Protein AF-A0A2T2R208-F1 (afdb_monomer_lite)

Structure (mmCIF, N/CA/C/O backbone):
data_AF-A0A2T2R208-F1
#
_entry.id   AF-A0A2T2R208-F1
#
loop_
_atom_site.group_PDB
_atom_site.id
_atom_site.type_symbol
_atom_site.label_atom_id
_atom_site.label_alt_id
_atom_site.label_comp_id
_atom_site.label_asym_id
_atom_site.label_entity_id
_atom_site.label_seq_id
_atom_site.pdbx_PDB_ins_code
_atom_site.Cartn_x
_atom_site.Cartn_y
_atom_site.Cartn_z
_atom_site.occupancy
_atom_site.B_iso_or_equiv
_atom_site.auth_seq_id
_atom_site.auth_comp_id
_atom_site.auth_asym_id
_atom_site.auth_atom_id
_atom_site.pdbx_PDB_model_num
ATOM 1 N N . ALA A 1 1 ? 38.873 51.990 -29.715 1.00 42.28 1 ALA A N 1
ATOM 2 C CA . ALA A 1 1 ? 37.707 51.168 -29.347 1.00 42.28 1 ALA A CA 1
ATOM 3 C C . ALA A 1 1 ? 37.360 50.145 -30.434 1.00 42.28 1 ALA A C 1
ATOM 5 O O . ALA A 1 1 ? 36.467 50.400 -31.229 1.00 42.28 1 ALA A O 1
ATOM 6 N N . ASP A 1 2 ? 37.991 48.974 -30.531 1.00 41.38 2 ASP A N 1
ATOM 7 C CA . ASP A 1 2 ? 39.415 48.624 -30.354 1.00 41.38 2 ASP A CA 1
ATOM 8 C C . ASP A 1 2 ? 39.701 47.331 -31.133 1.00 41.38 2 ASP A C 1
ATOM 10 O O . ASP A 1 2 ? 38.799 46.523 -31.352 1.00 41.38 2 ASP A O 1
ATOM 14 N N . ALA A 1 3 ? 40.941 47.155 -31.590 1.00 47.81 3 ALA A N 1
ATOM 15 C CA . ALA A 1 3 ? 41.345 45.967 -32.334 1.00 47.81 3 ALA A CA 1
ATOM 16 C C . ALA A 1 3 ? 41.836 44.875 -31.374 1.00 47.81 3 ALA A C 1
ATOM 18 O O . ALA A 1 3 ? 42.813 45.079 -30.658 1.00 47.81 3 ALA A O 1
ATOM 19 N N . PHE A 1 4 ? 41.197 43.705 -31.411 1.00 50.59 4 PHE A N 1
ATOM 20 C CA . PHE A 1 4 ? 41.617 42.521 -30.662 1.00 50.59 4 PHE A CA 1
ATOM 21 C C . PHE A 1 4 ? 41.959 41.381 -31.624 1.00 50.59 4 PHE A C 1
ATOM 23 O O . PHE A 1 4 ? 41.122 40.543 -31.949 1.00 50.59 4 PHE A O 1
ATOM 30 N N . GLY A 1 5 ? 43.210 41.363 -32.084 1.00 42.34 5 GLY A N 1
ATOM 31 C CA . GLY A 1 5 ? 43.841 40.117 -32.517 1.00 42.34 5 GLY A CA 1
ATOM 32 C C . GLY A 1 5 ? 44.284 39.320 -31.289 1.00 42.34 5 GLY A C 1
ATOM 33 O O . GLY A 1 5 ? 44.615 39.914 -30.262 1.00 42.34 5 GLY A O 1
ATOM 34 N N . PHE A 1 6 ? 44.313 37.991 -31.391 1.00 47.41 6 PHE A N 1
ATOM 35 C CA . PHE A 1 6 ? 44.915 37.131 -30.370 1.00 47.41 6 PHE A CA 1
ATOM 36 C C . PHE A 1 6 ? 46.033 36.283 -30.982 1.00 47.41 6 PHE A C 1
ATOM 38 O O . PHE A 1 6 ? 45.991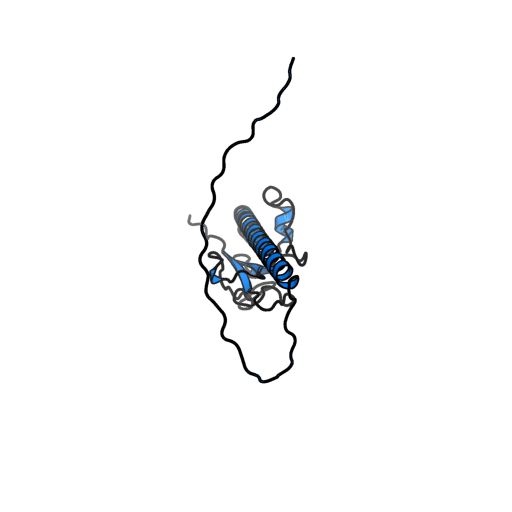 35.956 -32.167 1.00 47.41 6 PHE A O 1
ATOM 45 N N . ASN A 1 7 ? 47.070 36.018 -30.189 1.00 39.16 7 ASN A N 1
ATOM 46 C CA . ASN A 1 7 ? 48.385 35.596 -30.674 1.00 39.16 7 ASN A CA 1
ATOM 47 C C . ASN A 1 7 ? 48.559 34.066 -30.701 1.00 39.16 7 ASN A C 1
ATOM 49 O O . ASN A 1 7 ? 47.944 33.364 -29.901 1.00 39.16 7 ASN A O 1
ATOM 53 N N . THR A 1 8 ? 49.430 33.562 -31.582 1.00 45.38 8 THR A N 1
ATOM 54 C CA . THR A 1 8 ? 49.666 32.121 -31.800 1.00 45.38 8 THR A CA 1
ATOM 55 C C . THR A 1 8 ? 51.117 31.702 -31.534 1.00 45.38 8 THR A C 1
ATOM 57 O O . THR A 1 8 ? 51.976 31.873 -32.398 1.00 45.38 8 THR A O 1
ATOM 60 N N . THR A 1 9 ? 51.342 31.101 -30.367 1.00 44.66 9 THR A N 1
ATOM 61 C CA . THR A 1 9 ? 52.478 30.240 -29.968 1.00 44.66 9 THR A CA 1
ATOM 62 C C . THR A 1 9 ? 52.035 29.468 -28.707 1.00 44.66 9 THR A C 1
ATOM 64 O O . THR A 1 9 ? 51.133 29.936 -28.012 1.00 44.66 9 THR A O 1
ATOM 67 N N . ASP A 1 10 ? 52.538 28.281 -28.356 1.00 36.94 10 ASP A N 1
ATOM 68 C CA . ASP A 1 10 ? 53.719 27.527 -28.818 1.00 36.94 10 ASP A CA 1
ATOM 69 C C . ASP A 1 10 ? 53.414 26.011 -28.943 1.00 36.94 10 ASP A C 1
ATOM 71 O O . ASP A 1 10 ? 52.416 25.530 -28.401 1.00 36.94 10 ASP A O 1
ATOM 75 N N . ASP A 1 11 ? 54.292 25.271 -29.626 1.00 41.72 11 ASP A N 1
ATOM 76 C CA . ASP A 1 11 ? 54.335 23.790 -29.715 1.00 41.72 11 ASP A CA 1
ATOM 77 C C . ASP A 1 11 ? 55.428 23.256 -28.743 1.00 41.72 11 ASP A C 1
ATOM 79 O O . ASP A 1 11 ? 56.278 24.055 -28.326 1.00 41.72 11 ASP A O 1
ATOM 83 N N . PRO A 1 12 ? 55.464 21.965 -28.330 1.00 47.72 12 PRO A N 1
ATOM 84 C CA . PRO A 1 12 ? 56.280 21.030 -29.125 1.00 47.72 12 PRO A CA 1
ATOM 85 C C . PRO A 1 12 ? 55.888 19.524 -29.115 1.00 47.72 12 PRO A C 1
ATOM 87 O O . PRO A 1 12 ? 55.750 18.879 -28.072 1.00 47.72 12 PRO A O 1
ATOM 90 N N . GLU A 1 13 ? 55.905 18.943 -30.319 1.00 39.38 13 GLU A N 1
ATOM 91 C CA . GLU A 1 13 ? 56.452 17.623 -30.726 1.00 39.38 13 GLU A CA 1
ATOM 92 C C . GLU A 1 13 ? 57.562 17.038 -29.791 1.00 39.38 13 GLU A C 1
ATOM 94 O O . GLU A 1 13 ? 58.328 17.782 -29.182 1.00 39.38 13 GLU A O 1
ATOM 99 N N . ILE A 1 14 ? 57.828 1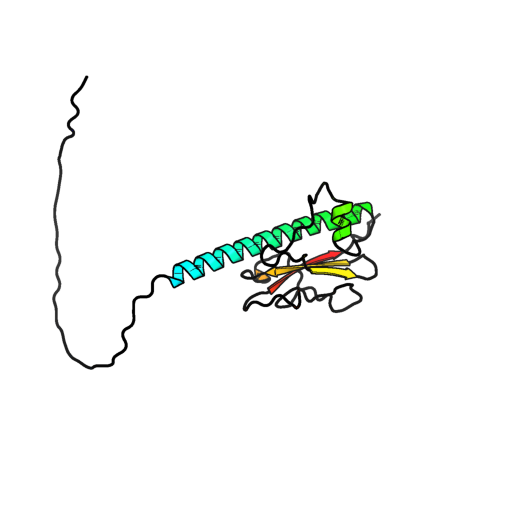5.724 -29.654 1.00 38.03 14 ILE A N 1
ATOM 100 C CA . ILE A 1 14 ? 57.439 14.521 -30.433 1.00 38.03 14 ILE A CA 1
ATOM 101 C C . ILE A 1 14 ? 56.800 13.448 -29.482 1.00 38.03 14 ILE A C 1
ATOM 103 O O . ILE A 1 14 ? 56.022 13.841 -28.625 1.00 38.03 14 ILE A O 1
ATOM 107 N N . THR A 1 15 ? 56.968 12.106 -29.471 1.00 36.75 15 THR A N 1
ATOM 108 C CA . THR A 1 15 ? 57.920 11.120 -30.052 1.00 36.75 15 THR A CA 1
ATOM 109 C C . THR A 1 15 ? 57.227 9.767 -30.320 1.00 36.75 15 THR A C 1
ATOM 111 O O . THR A 1 15 ? 56.250 9.420 -29.662 1.00 36.75 15 THR A O 1
ATOM 114 N N . GLN A 1 16 ? 57.729 8.992 -31.288 1.00 38.94 16 GLN A N 1
ATOM 115 C CA . GLN A 1 16 ? 57.172 7.706 -31.746 1.00 38.94 16 GLN A CA 1
ATOM 116 C C . GLN A 1 16 ? 57.640 6.494 -30.914 1.00 38.94 16 GLN A C 1
ATOM 118 O O . GLN A 1 16 ? 58.699 6.527 -30.289 1.00 38.94 16 GLN A O 1
ATOM 123 N N . SER A 1 17 ? 56.942 5.359 -31.044 1.00 38.53 17 SER A N 1
ATOM 124 C CA . SER A 1 17 ? 57.568 4.023 -31.034 1.00 38.53 17 SER A CA 1
ATOM 125 C C . SER A 1 17 ? 56.732 3.019 -31.833 1.00 38.53 17 SER A C 1
ATOM 127 O O . SER A 1 17 ? 55.517 2.946 -31.679 1.00 38.53 17 SER A O 1
ATOM 129 N N . THR A 1 18 ? 57.393 2.257 -32.703 1.00 40.66 18 THR A N 1
ATOM 130 C CA . THR A 1 18 ? 56.791 1.282 -33.627 1.00 40.66 18 THR A CA 1
ATOM 131 C C . THR A 1 18 ? 57.055 -0.156 -33.187 1.00 40.66 18 THR A C 1
ATOM 133 O O . THR A 1 18 ? 58.103 -0.440 -32.612 1.00 40.66 18 THR A O 1
ATOM 136 N N . SER A 1 19 ? 56.180 -1.088 -33.567 1.00 38.56 19 SER A N 1
ATOM 137 C CA . SER A 1 19 ? 56.529 -2.508 -33.702 1.00 38.56 19 SER A CA 1
ATOM 138 C C . SER A 1 19 ? 55.726 -3.139 -34.845 1.00 38.56 19 SER A C 1
ATOM 140 O O . SER A 1 19 ? 54.704 -2.584 -35.255 1.00 38.56 19 SER A O 1
ATOM 142 N N . THR A 1 20 ? 56.219 -4.246 -35.397 1.00 35.50 20 THR A N 1
ATOM 143 C CA . THR A 1 20 ? 55.943 -4.649 -36.788 1.00 35.50 20 THR A CA 1
ATOM 144 C C . THR A 1 20 ? 55.310 -6.040 -36.903 1.00 35.50 20 THR A C 1
ATOM 146 O O . THR A 1 20 ? 55.549 -6.915 -36.076 1.00 35.50 20 THR A O 1
ATOM 149 N N . ASP A 1 21 ? 54.519 -6.197 -37.968 1.00 36.84 21 ASP A N 1
ATOM 150 C CA . ASP A 1 21 ? 53.931 -7.413 -38.557 1.00 36.84 21 ASP A CA 1
ATOM 151 C C . ASP A 1 21 ? 54.682 -8.748 -38.343 1.00 36.84 21 ASP A C 1
ATOM 153 O O . ASP A 1 21 ? 55.912 -8.793 -38.364 1.00 36.84 21 ASP A O 1
ATOM 157 N N . ASN A 1 22 ? 53.916 -9.844 -38.250 1.00 39.12 22 ASN A N 1
ATOM 158 C CA . ASN A 1 22 ? 54.215 -11.122 -38.917 1.00 39.12 22 ASN A CA 1
ATOM 159 C C . ASN A 1 22 ? 52.932 -11.973 -39.049 1.00 39.12 22 ASN A C 1
ATOM 161 O O . ASN A 1 22 ? 52.432 -12.522 -38.066 1.00 39.12 22 ASN A O 1
ATOM 165 N N . GLY A 1 23 ? 52.392 -12.062 -40.267 1.00 28.23 23 GLY A N 1
ATOM 166 C CA . GLY A 1 23 ? 51.072 -12.635 -40.542 1.00 28.23 23 GLY A CA 1
ATOM 167 C C . GLY A 1 23 ? 50.926 -14.154 -40.751 1.00 28.23 23 GLY A C 1
ATOM 168 O O . GLY A 1 23 ? 51.857 -14.940 -40.612 1.00 28.23 23 GLY A O 1
ATOM 169 N N . ALA A 1 24 ? 49.705 -14.496 -41.196 1.00 33.72 24 ALA A N 1
ATOM 170 C CA . ALA A 1 24 ? 49.233 -15.756 -41.804 1.00 33.72 24 ALA A CA 1
ATOM 171 C C . ALA A 1 24 ? 49.224 -17.039 -40.914 1.00 33.72 24 ALA A C 1
ATOM 173 O O . ALA A 1 24 ? 50.005 -17.191 -39.989 1.00 33.72 24 ALA A O 1
ATOM 174 N N . THR A 1 25 ? 48.342 -18.034 -41.120 1.00 32.25 25 THR A N 1
ATOM 175 C CA . THR A 1 25 ? 47.516 -18.361 -42.307 1.00 32.25 25 THR A CA 1
ATOM 176 C C . THR A 1 25 ? 46.209 -19.096 -41.925 1.00 32.25 25 THR A C 1
ATOM 178 O O . THR A 1 25 ? 46.238 -19.886 -40.993 1.00 32.25 25 THR A O 1
ATOM 181 N N . ALA A 1 26 ? 45.116 -18.865 -42.679 1.00 36.28 26 ALA A N 1
ATOM 182 C CA . ALA A 1 26 ? 43.890 -19.682 -42.896 1.00 36.28 26 ALA A CA 1
ATOM 183 C C . ALA A 1 26 ? 43.395 -20.678 -41.803 1.00 36.28 26 ALA A C 1
ATOM 185 O O . ALA A 1 26 ? 44.090 -21.604 -41.402 1.00 36.28 26 ALA A O 1
ATOM 186 N N . THR A 1 27 ? 42.097 -20.700 -41.465 1.00 31.31 27 THR A N 1
ATOM 187 C CA . THR A 1 27 ? 41.057 -21.317 -42.331 1.00 31.31 27 THR A CA 1
ATOM 188 C C . THR A 1 27 ? 39.632 -20.832 -41.998 1.00 31.31 27 THR A C 1
ATOM 190 O O . THR A 1 27 ? 39.330 -20.489 -40.860 1.00 31.31 27 THR A O 1
ATOM 193 N N . THR A 1 28 ? 38.763 -20.817 -43.014 1.00 40.50 28 THR A N 1
ATOM 194 C CA . THR A 1 28 ? 37.379 -20.308 -43.042 1.00 40.50 28 THR A CA 1
ATOM 195 C C . THR A 1 28 ? 36.399 -20.934 -42.040 1.00 40.50 28 THR A C 1
ATOM 197 O O . THR A 1 28 ? 36.319 -22.154 -41.914 1.00 40.50 28 THR A O 1
ATOM 200 N N . THR A 1 29 ? 35.520 -20.104 -41.469 1.00 34.47 29 THR A N 1
ATOM 201 C CA . THR A 1 29 ? 34.098 -20.421 -41.220 1.00 34.47 29 THR A CA 1
ATOM 202 C C . THR A 1 29 ? 33.305 -19.112 -41.247 1.00 34.47 29 THR A C 1
ATOM 204 O O . THR A 1 29 ? 33.660 -18.173 -40.538 1.00 34.47 29 THR A O 1
ATOM 207 N N . ASP A 1 30 ? 32.252 -19.033 -42.062 1.00 40.44 30 ASP A N 1
ATOM 208 C CA . ASP A 1 30 ? 31.386 -17.852 -42.138 1.00 40.44 30 ASP A CA 1
ATOM 209 C C . ASP A 1 30 ? 30.442 -17.754 -40.934 1.00 40.44 30 ASP A C 1
ATOM 211 O O . ASP A 1 30 ? 29.616 -18.642 -40.719 1.00 40.44 30 ASP A O 1
ATOM 215 N N . ASN A 1 31 ? 30.490 -16.627 -40.216 1.00 39.44 31 ASN A N 1
ATOM 216 C CA . ASN A 1 31 ? 29.281 -15.966 -39.715 1.00 39.44 31 ASN A CA 1
ATOM 217 C C . ASN A 1 31 ? 29.577 -14.487 -39.398 1.00 39.44 31 ASN A C 1
ATOM 219 O O . ASN A 1 31 ? 30.396 -14.188 -38.528 1.00 39.44 31 ASN A O 1
ATOM 223 N N . THR A 1 32 ? 28.948 -13.544 -40.103 1.00 37.38 32 THR A N 1
ATOM 224 C CA . THR A 1 32 ? 29.251 -12.109 -39.954 1.00 37.38 32 THR A CA 1
ATOM 225 C C . THR A 1 32 ? 28.562 -11.521 -38.720 1.00 37.38 32 THR A C 1
ATOM 227 O O . THR A 1 32 ? 27.388 -11.161 -38.757 1.00 37.38 32 THR A O 1
ATOM 230 N N . GLN A 1 33 ? 29.305 -11.413 -37.619 1.00 49.22 33 GLN A N 1
ATOM 231 C CA . GLN A 1 33 ? 28.873 -10.730 -36.397 1.00 49.22 33 GLN A CA 1
ATOM 232 C C . GLN A 1 33 ? 29.154 -9.216 -36.466 1.00 49.22 33 GLN A C 1
ATOM 234 O O . GLN A 1 33 ? 30.185 -8.802 -36.994 1.00 49.22 33 GLN A O 1
ATOM 239 N N . SER A 1 34 ? 28.300 -8.415 -35.811 1.00 45.41 34 SER A N 1
ATOM 240 C CA . SER A 1 34 ? 28.253 -6.932 -35.829 1.00 45.41 34 SER A CA 1
ATOM 241 C C . SER A 1 34 ? 27.537 -6.366 -37.068 1.00 45.41 34 SER A C 1
ATOM 243 O O . SER A 1 34 ? 27.653 -6.910 -38.157 1.00 45.41 34 SER A O 1
ATOM 245 N N . THR A 1 35 ? 26.773 -5.273 -36.973 1.00 39.28 35 THR A N 1
ATOM 246 C CA . THR A 1 35 ? 26.751 -4.227 -35.929 1.00 39.28 35 THR A CA 1
ATOM 247 C C . THR A 1 35 ? 25.529 -4.262 -35.006 1.00 39.28 35 THR A C 1
ATOM 249 O O . THR A 1 35 ? 24.394 -4.265 -35.473 1.00 39.28 35 THR A O 1
ATOM 252 N N . SER A 1 36 ? 25.766 -4.189 -33.694 1.00 50.97 36 SER A N 1
ATOM 253 C CA . SER A 1 36 ? 24.736 -4.113 -32.649 1.00 50.97 36 SER A CA 1
ATOM 254 C C . SER A 1 36 ? 24.961 -2.887 -31.754 1.00 50.97 36 SER A C 1
ATOM 256 O O . SER A 1 36 ? 25.894 -2.889 -30.950 1.00 50.97 36 SER A O 1
ATOM 258 N N . THR A 1 37 ? 24.119 -1.856 -31.876 1.00 42.53 37 THR A N 1
ATOM 259 C CA . THR A 1 37 ? 24.245 -0.599 -31.102 1.00 42.53 37 THR A CA 1
ATOM 260 C C . THR A 1 37 ? 22.969 -0.142 -30.389 1.00 42.53 37 THR A C 1
ATOM 262 O O . THR A 1 37 ? 23.076 0.491 -29.344 1.00 42.53 37 THR A O 1
ATOM 265 N N . ASP A 1 38 ? 21.774 -0.493 -30.875 1.00 48.75 38 ASP A N 1
ATOM 266 C CA . ASP A 1 38 ? 20.536 0.184 -30.438 1.00 48.75 38 ASP A CA 1
ATOM 267 C C . ASP A 1 38 ? 19.775 -0.505 -29.284 1.00 48.75 38 ASP A C 1
ATOM 269 O O . ASP A 1 38 ? 18.909 0.103 -28.652 1.00 48.75 38 ASP A O 1
ATOM 273 N N . GLN A 1 39 ? 20.105 -1.761 -28.955 1.00 45.66 39 GLN A N 1
ATOM 274 C CA . GLN A 1 39 ? 19.416 -2.491 -27.876 1.00 45.66 39 GLN A CA 1
ATOM 275 C C . GLN A 1 39 ? 19.899 -2.076 -26.477 1.00 45.66 39 GLN A C 1
ATOM 277 O O . GLN A 1 39 ? 19.082 -1.784 -25.611 1.00 45.66 39 GLN A O 1
ATOM 282 N N . ASN A 1 40 ? 21.213 -1.923 -26.275 1.00 51.25 40 ASN A N 1
ATOM 283 C CA . ASN A 1 40 ? 21.802 -1.642 -24.956 1.00 51.25 40 ASN A CA 1
ATOM 284 C C . ASN A 1 40 ? 21.273 -0.332 -24.320 1.00 51.25 40 ASN A C 1
ATOM 286 O O . ASN A 1 40 ? 21.018 -0.266 -23.117 1.00 51.25 40 ASN A O 1
ATOM 290 N N . THR A 1 41 ? 21.040 0.704 -25.132 1.00 58.75 41 THR A N 1
ATOM 291 C CA . THR A 1 41 ? 20.438 1.980 -24.692 1.00 58.75 41 THR A CA 1
ATOM 292 C C . THR A 1 41 ? 18.938 1.851 -24.404 1.00 58.75 41 THR A C 1
ATOM 294 O O . THR A 1 41 ? 18.398 2.562 -23.561 1.00 58.75 41 THR A O 1
ATOM 297 N N . THR A 1 42 ? 18.248 0.939 -25.088 1.00 61.69 42 THR A N 1
ATOM 298 C CA . THR A 1 42 ? 16.813 0.694 -24.894 1.00 61.69 42 THR A CA 1
ATOM 299 C C . THR A 1 42 ? 16.570 -0.057 -23.584 1.00 61.69 42 THR A C 1
ATOM 301 O O . THR A 1 42 ? 15.780 0.393 -22.754 1.00 61.69 42 THR A O 1
ATOM 304 N N . ASP A 1 43 ? 17.308 -1.143 -23.352 1.00 66.75 43 ASP A N 1
ATOM 305 C CA . ASP A 1 43 ? 17.137 -2.015 -22.185 1.00 66.75 43 ASP A CA 1
ATOM 306 C C . ASP A 1 43 ? 17.541 -1.313 -20.874 1.00 66.75 43 ASP A C 1
ATOM 308 O O . ASP A 1 43 ? 16.896 -1.485 -19.838 1.00 66.75 43 ASP A O 1
ATOM 312 N N . SER A 1 44 ? 18.581 -0.473 -20.914 1.00 75.62 44 SER A N 1
ATOM 313 C CA . SER A 1 44 ? 19.023 0.316 -19.755 1.00 75.62 44 SER A CA 1
ATOM 314 C C . SER A 1 44 ? 18.037 1.429 -19.376 1.00 75.62 44 SER A C 1
ATOM 316 O O . SER A 1 44 ? 17.784 1.629 -18.186 1.00 75.62 44 SER A O 1
ATOM 318 N N . ASN A 1 45 ? 17.409 2.091 -20.355 1.00 83.38 45 ASN A N 1
ATOM 319 C CA . ASN A 1 45 ? 16.329 3.049 -20.099 1.00 83.38 45 ASN A CA 1
ATOM 320 C C . ASN A 1 45 ? 15.087 2.360 -19.507 1.00 83.38 45 ASN A C 1
ATOM 322 O O . ASN A 1 45 ? 14.553 2.833 -18.506 1.00 83.38 45 ASN A O 1
ATOM 326 N N . GLN A 1 46 ? 14.675 1.204 -20.045 1.00 85.75 46 GLN A N 1
ATOM 327 C CA . GLN A 1 46 ? 13.547 0.433 -19.497 1.00 85.75 46 GLN A CA 1
ATOM 328 C C . GLN A 1 46 ? 13.777 0.022 -18.034 1.00 85.75 46 GLN A C 1
ATOM 330 O O . GLN A 1 46 ? 12.872 0.143 -17.209 1.00 85.75 46 GLN A O 1
ATOM 335 N N . GLN A 1 47 ? 14.995 -0.403 -17.679 1.00 86.12 47 GLN A N 1
ATOM 336 C CA . GLN A 1 47 ? 15.353 -0.708 -16.288 1.00 86.12 47 GLN A CA 1
ATOM 337 C C . GLN A 1 47 ? 15.331 0.533 -15.381 1.00 86.12 47 GLN A C 1
ATOM 339 O O . GLN A 1 47 ? 14.956 0.424 -14.213 1.00 86.12 47 GLN A O 1
ATOM 344 N N . ALA A 1 48 ? 15.712 1.709 -15.888 1.00 88.38 48 ALA A N 1
ATOM 345 C CA . ALA A 1 48 ? 15.654 2.958 -15.130 1.00 88.38 48 ALA A CA 1
ATOM 346 C C . ALA A 1 48 ? 14.204 3.405 -14.862 1.00 88.38 48 ALA A C 1
ATOM 348 O O . ALA A 1 48 ? 13.871 3.744 -13.724 1.00 88.38 48 ALA A O 1
ATOM 349 N N . ASP A 1 49 ? 13.329 3.343 -15.870 1.00 89.69 49 ASP A N 1
ATOM 350 C CA . ASP A 1 49 ? 11.904 3.661 -15.716 1.00 89.69 49 ASP A CA 1
ATOM 351 C C . ASP A 1 49 ? 11.184 2.666 -14.796 1.00 89.69 49 ASP A C 1
ATOM 353 O O . ASP A 1 49 ? 10.405 3.083 -13.939 1.00 89.69 49 ASP A O 1
ATOM 357 N N . ALA A 1 50 ? 11.484 1.368 -14.895 1.00 87.94 50 ALA A N 1
ATOM 358 C CA . ALA A 1 50 ? 10.901 0.357 -14.015 1.00 87.94 50 ALA A CA 1
ATOM 359 C C . ALA A 1 50 ? 11.312 0.558 -12.542 1.00 87.94 50 ALA A C 1
ATOM 361 O O . ALA A 1 50 ? 10.448 0.546 -11.667 1.00 87.94 50 ALA A O 1
ATOM 362 N N . ARG A 1 51 ? 12.587 0.872 -12.258 1.00 88.94 51 ARG A N 1
ATOM 363 C CA . ARG A 1 51 ? 13.041 1.244 -10.900 1.00 88.94 51 ARG A CA 1
ATOM 364 C C . ARG A 1 51 ? 12.363 2.511 -10.382 1.00 88.94 51 ARG A C 1
ATOM 366 O O . ARG A 1 51 ? 12.037 2.603 -9.200 1.00 88.94 51 ARG A O 1
ATOM 373 N N . ARG A 1 52 ? 12.131 3.495 -11.257 1.00 91.25 52 ARG A N 1
ATOM 374 C CA . ARG A 1 52 ? 11.398 4.721 -10.915 1.00 91.25 52 ARG A CA 1
ATOM 375 C C . ARG A 1 52 ? 9.930 4.429 -10.588 1.00 91.25 52 ARG A C 1
ATOM 377 O O . ARG A 1 52 ? 9.409 5.013 -9.643 1.00 91.25 52 ARG A O 1
ATOM 384 N N . GLN A 1 53 ? 9.276 3.531 -11.326 1.00 92.19 53 GLN A N 1
ATOM 385 C CA . GLN A 1 53 ? 7.919 3.062 -11.019 1.00 92.19 53 GLN A CA 1
ATOM 386 C C . GLN A 1 53 ? 7.876 2.302 -9.688 1.00 92.19 53 GLN A C 1
ATOM 388 O O . GLN A 1 53 ? 7.009 2.585 -8.868 1.00 92.19 53 GLN A O 1
ATOM 393 N N . ASP A 1 54 ? 8.840 1.417 -9.426 1.00 91.69 54 ASP A N 1
ATOM 394 C CA . ASP A 1 54 ? 8.939 0.679 -8.161 1.00 91.69 54 ASP A CA 1
ATOM 395 C C . ASP A 1 54 ? 9.120 1.621 -6.956 1.00 91.69 54 ASP A C 1
ATOM 397 O O . ASP A 1 54 ? 8.440 1.466 -5.943 1.00 91.69 54 ASP A O 1
ATOM 401 N N . GLN A 1 55 ? 9.935 2.674 -7.082 1.00 91.94 55 GLN A N 1
ATOM 402 C CA . GLN A 1 55 ? 10.061 3.696 -6.036 1.00 91.94 55 GLN A CA 1
ATOM 403 C C . GLN A 1 55 ? 8.763 4.494 -5.814 1.00 91.94 55 GLN A C 1
ATOM 405 O O . GLN A 1 55 ? 8.457 4.848 -4.676 1.00 91.94 55 GLN A O 1
ATOM 410 N N . LEU A 1 56 ? 7.990 4.777 -6.871 1.00 93.88 56 LEU A N 1
ATOM 411 C CA . LEU A 1 56 ? 6.678 5.426 -6.741 1.00 93.88 56 LEU A CA 1
ATOM 412 C C . LEU A 1 56 ? 5.685 4.517 -6.005 1.00 93.88 56 LEU A C 1
ATOM 414 O O . LEU A 1 56 ? 5.057 4.973 -5.056 1.00 93.88 56 LEU A O 1
ATOM 418 N N . ARG A 1 57 ? 5.630 3.223 -6.354 1.00 94.38 57 ARG A N 1
ATOM 419 C CA . ARG A 1 57 ? 4.815 2.217 -5.648 1.00 94.38 57 ARG A CA 1
ATOM 420 C C . ARG A 1 57 ? 5.124 2.192 -4.155 1.00 94.38 57 ARG A C 1
ATOM 422 O O . ARG A 1 57 ? 4.213 2.311 -3.343 1.00 94.38 57 ARG A O 1
ATOM 429 N N . ILE A 1 58 ? 6.404 2.097 -3.791 1.00 93.12 58 ILE A N 1
ATOM 430 C CA . ILE A 1 58 ? 6.844 2.104 -2.388 1.00 93.12 58 ILE A CA 1
ATOM 431 C C . ILE A 1 58 ? 6.383 3.394 -1.688 1.00 93.12 58 ILE A C 1
ATOM 433 O O . ILE A 1 58 ? 5.800 3.328 -0.606 1.00 93.12 58 ILE A O 1
ATOM 437 N N . ASN A 1 59 ? 6.570 4.562 -2.310 1.00 94.25 59 ASN A N 1
ATOM 438 C CA . ASN A 1 59 ? 6.146 5.844 -1.738 1.00 94.25 59 ASN A CA 1
ATOM 439 C C . ASN A 1 59 ? 4.618 5.934 -1.549 1.00 94.25 59 ASN A C 1
ATOM 441 O O . ASN A 1 59 ? 4.152 6.485 -0.550 1.00 94.25 59 ASN A O 1
ATOM 445 N N . ASP A 1 60 ? 3.828 5.398 -2.479 1.00 95.50 60 ASP A N 1
ATOM 446 C CA . ASP A 1 60 ? 2.364 5.355 -2.392 1.00 95.50 60 ASP A CA 1
ATOM 447 C C . ASP A 1 60 ? 1.886 4.423 -1.273 1.00 95.50 60 ASP A C 1
ATOM 449 O O . ASP A 1 60 ? 1.014 4.802 -0.487 1.00 95.50 60 ASP A O 1
ATOM 453 N N . LEU A 1 61 ? 2.489 3.236 -1.134 1.00 95.38 61 LEU A N 1
ATOM 454 C CA . LEU A 1 61 ? 2.162 2.317 -0.040 1.00 95.38 61 LEU A CA 1
ATOM 455 C C . LEU A 1 61 ? 2.489 2.923 1.333 1.00 95.38 61 LEU A C 1
ATOM 457 O O . LEU A 1 61 ? 1.726 2.736 2.279 1.00 95.38 61 LEU A O 1
ATOM 461 N N . GLN A 1 62 ? 3.577 3.689 1.453 1.00 95.25 62 GLN A N 1
ATOM 462 C CA . GLN A 1 62 ? 3.937 4.370 2.702 1.00 95.25 62 GLN A CA 1
ATOM 463 C C . GLN A 1 62 ? 2.960 5.515 3.039 1.00 95.25 62 GLN A C 1
ATOM 465 O O . GLN A 1 62 ? 2.567 5.659 4.197 1.00 95.25 62 GLN A O 1
ATOM 470 N N . GLN A 1 63 ? 2.486 6.278 2.045 1.00 95.12 63 GLN A N 1
ATOM 471 C CA . GLN A 1 63 ? 1.408 7.264 2.238 1.00 95.12 63 GLN A CA 1
ATOM 472 C C . GLN A 1 63 ? 0.098 6.586 2.679 1.00 95.12 63 GLN A C 1
ATOM 474 O O . GLN A 1 63 ? -0.535 7.022 3.643 1.00 95.12 63 GLN A O 1
ATOM 479 N N . LEU A 1 64 ? -0.275 5.474 2.036 1.00 96.19 64 LEU A N 1
ATOM 480 C CA . LEU A 1 64 ? -1.438 4.668 2.416 1.00 96.19 64 LEU A CA 1
ATOM 481 C C . LEU A 1 64 ? -1.306 4.084 3.831 1.00 96.19 64 LEU A C 1
ATOM 483 O O . LEU A 1 64 ? -2.274 4.129 4.584 1.00 96.19 64 LEU A O 1
ATOM 487 N N . ARG A 1 65 ? -0.122 3.607 4.241 1.00 95.56 65 ARG A N 1
ATOM 488 C CA . ARG A 1 65 ? 0.167 3.166 5.620 1.00 95.56 65 ARG A CA 1
ATOM 489 C C . ARG A 1 65 ? -0.082 4.285 6.638 1.00 95.56 65 ARG A C 1
ATOM 491 O O . ARG A 1 65 ? -0.700 4.027 7.671 1.00 95.56 65 ARG A O 1
ATOM 498 N N . VAL A 1 66 ? 0.366 5.512 6.362 1.00 95.12 66 VAL A N 1
ATOM 499 C CA . VAL A 1 66 ? 0.137 6.670 7.249 1.00 95.12 66 VAL A CA 1
ATOM 500 C C . VAL A 1 66 ? -1.355 7.012 7.330 1.00 95.12 66 VAL A C 1
ATOM 502 O O . VAL A 1 66 ? -1.882 7.177 8.430 1.00 95.12 66 VAL A O 1
ATOM 505 N N . ALA A 1 67 ? -2.064 7.030 6.200 1.00 95.56 67 ALA A N 1
ATOM 506 C CA . ALA A 1 67 ? -3.506 7.277 6.170 1.00 95.56 67 ALA A CA 1
ATOM 507 C C . ALA A 1 67 ? -4.319 6.165 6.874 1.00 95.56 67 ALA A C 1
ATOM 509 O O . ALA A 1 67 ? -5.263 6.464 7.603 1.00 95.56 67 ALA A O 1
ATOM 510 N N . LEU A 1 68 ? -3.925 4.891 6.733 1.00 95.69 68 LEU A N 1
ATOM 511 C CA . LEU A 1 68 ? -4.498 3.746 7.461 1.00 95.69 68 LEU A CA 1
ATOM 512 C C . LEU A 1 68 ? -4.289 3.873 8.978 1.00 95.69 68 LEU A C 1
ATOM 514 O O . LEU A 1 68 ? -5.186 3.544 9.761 1.00 95.69 68 LEU A O 1
ATOM 518 N N . GLN A 1 69 ? -3.123 4.363 9.409 1.00 94.19 69 GLN A N 1
ATOM 519 C CA . GLN A 1 69 ? -2.850 4.599 10.826 1.00 94.19 69 GLN A CA 1
ATOM 520 C C . GLN A 1 69 ? -3.673 5.773 11.376 1.00 94.19 69 GLN A C 1
ATOM 522 O O . GLN A 1 69 ? -4.220 5.681 12.470 1.00 94.19 69 GLN A O 1
ATOM 527 N N . SER A 1 70 ? -3.820 6.853 10.611 1.00 93.81 70 SER A N 1
ATOM 528 C CA . SER A 1 70 ? -4.669 7.986 10.993 1.00 93.81 70 SER A CA 1
ATOM 529 C C . SER A 1 70 ? -6.145 7.571 11.115 1.00 93.81 70 SER A C 1
ATOM 531 O O . SER A 1 70 ? -6.761 7.774 12.160 1.00 93.81 70 SER A O 1
ATOM 533 N N . TYR A 1 71 ? -6.667 6.831 10.127 1.00 94.31 71 TYR A N 1
ATOM 534 C CA . TYR A 1 71 ? -8.016 6.253 10.164 1.00 94.31 71 TYR A CA 1
ATOM 535 C C . TYR A 1 71 ? -8.241 5.382 11.417 1.00 94.31 71 TYR A C 1
ATOM 537 O O . TYR A 1 71 ? -9.290 5.473 12.058 1.00 94.31 71 TYR A O 1
ATOM 545 N N . THR A 1 72 ? -7.268 4.548 11.810 1.00 94.12 72 THR A N 1
ATOM 546 C CA . THR A 1 72 ? -7.383 3.729 13.037 1.00 94.12 72 THR A CA 1
ATOM 547 C C . THR A 1 72 ? -7.316 4.538 14.325 1.00 94.12 72 THR A C 1
ATOM 549 O O . THR A 1 72 ? -7.962 4.145 15.294 1.00 94.12 72 THR A O 1
ATOM 552 N N . ASN A 1 73 ? -6.601 5.664 14.350 1.00 91.94 73 ASN A N 1
ATOM 553 C CA . ASN A 1 73 ? -6.576 6.559 15.509 1.00 91.94 73 ASN A CA 1
ATOM 554 C C . ASN A 1 73 ? -7.946 7.228 15.749 1.00 91.94 73 ASN A C 1
ATOM 556 O O . ASN A 1 73 ? -8.304 7.486 16.895 1.00 91.94 73 ASN A O 1
ATOM 560 N N . GLU A 1 74 ? -8.716 7.487 14.687 1.00 91.69 74 GLU A N 1
ATOM 561 C CA . GLU A 1 74 ? -10.059 8.084 14.758 1.00 91.69 74 GLU A CA 1
ATOM 562 C C . GLU A 1 74 ? -11.171 7.061 15.038 1.00 91.69 74 GLU A C 1
ATOM 564 O O . GLU A 1 74 ? -12.106 7.342 15.787 1.00 91.69 74 GLU A O 1
ATOM 569 N N . THR A 1 75 ? -11.093 5.878 14.420 1.00 92.94 75 THR A N 1
ATOM 570 C CA . THR A 1 75 ? -12.197 4.896 14.391 1.00 92.94 75 THR A CA 1
ATOM 571 C C . THR A 1 75 ? -11.962 3.650 15.248 1.00 92.94 75 THR A C 1
ATOM 573 O O . THR A 1 75 ? -12.900 2.899 15.513 1.00 92.94 75 THR A O 1
ATOM 576 N N . GLY A 1 76 ? -10.719 3.392 15.665 1.00 92.81 76 GLY A N 1
ATOM 577 C CA . GLY A 1 76 ? -10.318 2.179 16.381 1.00 92.81 76 GLY A CA 1
ATOM 578 C C . GLY A 1 76 ? -10.210 0.910 15.521 1.00 92.81 76 GLY A C 1
ATOM 579 O O . GLY A 1 76 ? -10.042 -0.177 16.074 1.00 92.81 76 GLY A O 1
ATOM 580 N N . SER A 1 77 ? -10.334 0.986 14.191 1.00 95.00 77 SER A N 1
ATOM 581 C CA . SER A 1 77 ? -10.288 -0.180 13.284 1.00 95.00 77 SER A CA 1
ATOM 582 C C . SER A 1 77 ? -9.870 0.213 11.863 1.00 95.00 77 SER A C 1
ATOM 584 O O . SER A 1 77 ? -10.045 1.354 11.461 1.00 95.00 77 SER A O 1
ATOM 586 N N . TYR A 1 78 ? -9.277 -0.698 11.090 1.00 96.06 78 TYR A N 1
ATOM 587 C CA . TYR A 1 78 ? -8.920 -0.430 9.690 1.00 96.06 78 TYR A CA 1
ATOM 588 C C . TYR A 1 78 ? -10.169 -0.457 8.791 1.00 96.06 78 TYR A C 1
ATOM 590 O O . TYR A 1 78 ? -11.088 -1.234 9.055 1.00 96.06 78 TYR A O 1
ATOM 598 N N . PRO A 1 79 ? -10.229 0.334 7.707 1.00 95.81 79 PRO A N 1
ATOM 599 C CA . PRO A 1 79 ? -11.385 0.356 6.813 1.00 95.81 79 PRO A CA 1
ATOM 600 C C . PRO A 1 79 ? -11.607 -0.999 6.133 1.00 95.81 79 PRO A C 1
ATOM 602 O O . PRO A 1 79 ? -10.662 -1.769 5.916 1.00 95.81 79 PRO A O 1
ATOM 605 N N . ALA A 1 80 ? -12.852 -1.292 5.753 1.00 94.81 80 ALA A N 1
ATOM 606 C CA . ALA A 1 80 ? -13.184 -2.533 5.054 1.00 94.81 80 ALA A CA 1
ATOM 607 C C . ALA A 1 80 ? -12.647 -2.550 3.609 1.00 94.81 80 ALA A C 1
ATOM 609 O O . ALA A 1 80 ? -12.404 -3.625 3.057 1.00 94.81 80 ALA A O 1
ATOM 610 N N . ASN A 1 81 ? -12.447 -1.374 3.003 1.00 93.81 81 ASN A N 1
ATOM 611 C CA . ASN A 1 81 ? -11.842 -1.178 1.686 1.00 93.81 81 ASN A CA 1
ATOM 612 C C . ASN A 1 81 ? -11.206 0.223 1.538 1.00 93.81 81 ASN A C 1
ATOM 614 O O . ASN A 1 81 ? -11.625 1.169 2.201 1.00 93.81 81 ASN A O 1
ATOM 618 N N . LEU A 1 82 ? -10.234 0.384 0.628 1.00 93.06 82 LEU A N 1
ATOM 619 C CA . LEU A 1 82 ? -9.454 1.631 0.523 1.00 93.06 82 LEU A CA 1
ATOM 620 C C . LEU A 1 82 ? -10.284 2.896 0.219 1.00 93.06 82 LEU A C 1
ATOM 622 O O . LEU A 1 82 ? -9.886 3.983 0.629 1.00 93.06 82 LEU A O 1
ATOM 626 N N . ASN A 1 83 ? -11.445 2.791 -0.443 1.00 92.06 83 ASN A N 1
ATOM 627 C CA . ASN A 1 83 ? -12.262 3.965 -0.804 1.00 92.06 83 ASN A CA 1
ATOM 628 C C . ASN A 1 83 ? -12.778 4.750 0.417 1.00 92.06 83 ASN A C 1
ATOM 630 O O . ASN A 1 83 ? -13.096 5.933 0.305 1.00 92.06 83 ASN A O 1
ATOM 634 N N . GLU A 1 84 ? -12.834 4.111 1.588 1.00 91.25 84 GLU A N 1
ATOM 635 C CA . GLU A 1 84 ? -13.188 4.772 2.846 1.00 91.25 84 GLU A CA 1
ATOM 636 C C . GLU A 1 84 ? -12.142 5.828 3.242 1.00 91.25 84 GLU A C 1
ATOM 638 O O . GLU A 1 84 ? -12.531 6.924 3.641 1.00 91.25 84 GLU A O 1
ATOM 643 N N . LEU A 1 85 ? -10.837 5.566 3.045 1.00 89.50 85 LEU A N 1
ATOM 644 C CA . LEU A 1 85 ? -9.776 6.527 3.386 1.00 89.50 85 LEU A CA 1
ATOM 645 C C . LEU A 1 85 ? -9.893 7.825 2.588 1.00 89.50 85 LEU A C 1
ATOM 647 O O . LEU A 1 85 ? -9.735 8.903 3.148 1.00 89.50 85 LEU A O 1
ATOM 651 N N . ALA A 1 86 ? -10.198 7.735 1.292 1.00 81.31 86 ALA A N 1
ATOM 652 C CA . ALA A 1 86 ? -10.339 8.914 0.435 1.00 81.31 86 ALA A CA 1
ATOM 653 C C . ALA A 1 86 ? -11.511 9.825 0.844 1.00 81.31 86 ALA A C 1
ATOM 655 O O . ALA A 1 86 ? -11.557 10.982 0.437 1.00 81.31 86 ALA A O 1
ATOM 656 N N . SER A 1 87 ? -12.451 9.312 1.647 1.00 80.88 87 SER A N 1
ATOM 657 C CA . SER A 1 87 ? -13.587 10.078 2.169 1.00 80.88 87 SER A CA 1
ATOM 658 C C . SER A 1 87 ? -13.319 10.695 3.548 1.00 80.88 87 SER A C 1
ATOM 660 O O . SER A 1 87 ? -14.005 11.646 3.913 1.00 80.88 87 SER A O 1
ATOM 662 N N . SER A 1 88 ? -12.366 10.158 4.320 1.00 82.50 88 SER A N 1
ATOM 663 C CA . SER A 1 88 ? -12.111 10.558 5.714 1.00 82.50 88 SER A CA 1
ATOM 664 C C . SER A 1 88 ? -10.733 11.178 5.970 1.00 82.50 88 SER A C 1
ATOM 666 O O . SER A 1 88 ? -10.576 11.894 6.948 1.00 82.50 88 SER A O 1
ATOM 668 N N . GLN A 1 89 ? -9.737 10.921 5.119 1.00 87.19 89 GLN A N 1
ATOM 669 C CA . GLN A 1 89 ? -8.333 11.317 5.308 1.00 87.19 89 GLN A CA 1
ATOM 670 C C . GLN A 1 89 ? -7.848 12.253 4.185 1.00 87.19 89 GLN A C 1
ATOM 672 O O . GLN A 1 89 ? -6.725 12.126 3.693 1.00 87.19 89 GLN A O 1
ATOM 677 N N . SER A 1 90 ? -8.698 13.208 3.783 1.00 81.69 90 SER A N 1
ATOM 678 C CA . SER A 1 90 ? -8.428 14.199 2.722 1.00 81.69 90 SER A CA 1
ATOM 679 C C . SER A 1 90 ? -7.164 15.032 2.943 1.00 81.69 90 SER A C 1
ATOM 681 O O . SER A 1 90 ? -6.540 15.488 1.988 1.00 81.69 90 SER A O 1
ATOM 683 N N . ASP A 1 91 ? -6.786 15.219 4.206 1.00 85.69 91 ASP A N 1
ATOM 684 C CA . ASP A 1 91 ? -5.647 16.043 4.615 1.00 85.69 91 ASP A CA 1
ATOM 685 C C . ASP A 1 91 ? -4.307 15.296 4.453 1.00 85.69 91 ASP A C 1
ATOM 687 O O . ASP A 1 91 ? -3.241 15.910 4.486 1.00 85.69 91 ASP A O 1
ATOM 691 N N . ILE A 1 92 ? -4.364 13.972 4.247 1.00 88.12 92 ILE A N 1
ATOM 692 C CA . ILE A 1 92 ? -3.219 13.089 3.971 1.00 88.12 92 ILE A CA 1
ATOM 693 C C . ILE A 1 92 ? -3.230 12.633 2.504 1.00 88.12 92 ILE A C 1
ATOM 695 O O . ILE A 1 92 ? -2.176 12.535 1.879 1.00 88.12 92 ILE A O 1
ATOM 699 N N . LEU A 1 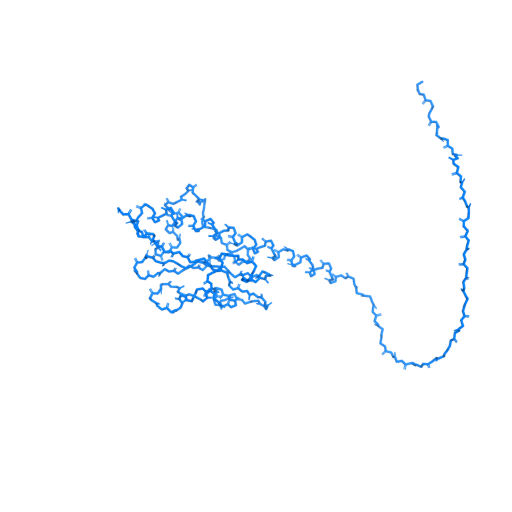93 ? -4.414 12.359 1.946 1.00 89.12 93 LEU A N 1
ATOM 700 C CA . LEU A 1 93 ? -4.608 11.833 0.596 1.00 89.12 93 LEU A CA 1
ATOM 701 C C . LEU A 1 93 ? -5.509 12.762 -0.231 1.00 89.12 93 LEU A C 1
ATOM 703 O O . LEU A 1 93 ? -6.712 12.846 0.001 1.00 89.12 93 LEU A O 1
ATOM 707 N N . SER A 1 94 ? -4.953 13.372 -1.280 1.00 87.38 94 SER A N 1
ATOM 708 C CA . SER A 1 94 ? -5.723 14.122 -2.292 1.00 87.38 94 SER A CA 1
ATOM 709 C C . SER A 1 94 ? -6.587 13.227 -3.202 1.00 87.38 94 SER A C 1
ATOM 711 O O . SER A 1 94 ? -7.407 13.721 -3.976 1.00 87.38 94 SER A O 1
ATOM 713 N N . GLY A 1 95 ? -6.400 11.911 -3.105 1.00 90.94 95 GLY A N 1
ATOM 714 C CA . GLY A 1 95 ? -7.125 10.838 -3.777 1.00 90.94 95 GLY A CA 1
ATOM 715 C C . GLY A 1 95 ? -6.458 9.498 -3.450 1.00 90.94 95 GLY A C 1
ATOM 716 O O . GLY A 1 95 ? -5.404 9.474 -2.813 1.00 90.94 95 GLY A O 1
ATOM 717 N N . LEU A 1 96 ? -7.036 8.371 -3.880 1.00 93.94 96 LEU A N 1
ATOM 718 C CA . LEU A 1 96 ? -6.308 7.100 -3.802 1.00 93.94 96 LEU A CA 1
ATOM 719 C C . LEU A 1 96 ? -5.209 7.060 -4.873 1.00 93.94 96 LEU A C 1
ATOM 721 O O . LEU A 1 96 ? -5.532 7.228 -6.054 1.00 93.94 96 LEU A O 1
ATOM 725 N N . PRO A 1 97 ? -3.942 6.795 -4.509 1.00 95.06 97 PRO A N 1
ATOM 726 C CA . PRO A 1 97 ? -2.921 6.491 -5.495 1.00 95.06 97 PRO A CA 1
ATOM 727 C C . PRO A 1 97 ? -3.208 5.126 -6.141 1.00 95.06 97 PRO A C 1
ATOM 729 O O . PRO A 1 97 ? -3.836 4.243 -5.547 1.00 95.06 97 PRO A O 1
ATOM 732 N N . THR A 1 98 ? -2.745 4.957 -7.376 1.00 94.56 98 THR A N 1
ATOM 733 C CA . THR A 1 98 ? -2.898 3.729 -8.169 1.00 94.56 98 THR A CA 1
ATOM 734 C C . THR A 1 98 ? -1.555 3.344 -8.768 1.00 94.56 98 THR A C 1
ATOM 736 O O . THR A 1 98 ? -0.688 4.196 -8.953 1.00 94.56 98 THR A O 1
ATOM 739 N N . ASP A 1 99 ? -1.381 2.061 -9.069 1.00 92.12 99 ASP A N 1
ATOM 740 C CA . ASP A 1 99 ? -0.150 1.539 -9.654 1.00 92.12 99 ASP A CA 1
ATOM 741 C C . ASP A 1 99 ? 0.183 2.278 -10.974 1.00 92.12 99 ASP A C 1
ATOM 743 O O . ASP A 1 99 ? -0.634 2.260 -11.901 1.00 92.12 99 ASP A O 1
ATOM 747 N N . PRO A 1 100 ? 1.370 2.903 -11.111 1.00 90.81 100 PRO A N 1
ATOM 748 C CA . PRO A 1 100 ? 1.665 3.833 -12.207 1.00 90.81 100 PRO A CA 1
ATOM 749 C C . PRO A 1 100 ? 1.830 3.169 -13.585 1.00 90.81 100 PRO A C 1
ATOM 751 O O . PRO A 1 100 ? 1.978 3.867 -14.588 1.00 90.81 100 PRO A O 1
ATOM 754 N N . GLN A 1 101 ? 1.829 1.835 -13.653 1.00 87.56 101 GLN A N 1
ATOM 755 C CA . GLN A 1 101 ? 1.944 1.056 -14.887 1.00 87.56 101 GLN A CA 1
ATOM 756 C C . GLN A 1 101 ? 0.584 0.504 -15.338 1.00 87.56 101 GLN A C 1
ATOM 758 O O . GLN A 1 101 ? 0.315 0.413 -16.535 1.00 87.56 101 GLN A O 1
ATOM 763 N N . THR A 1 102 ? -0.276 0.124 -14.391 1.00 86.44 102 THR A N 1
ATOM 764 C CA . THR A 1 102 ? -1.546 -0.569 -14.653 1.00 86.44 102 THR A CA 1
ATOM 765 C C . THR A 1 102 ? -2.787 0.275 -14.358 1.00 86.44 102 THR A C 1
ATOM 767 O O . THR A 1 102 ? -3.868 -0.076 -14.820 1.00 86.44 102 THR A O 1
ATOM 770 N N . ASN A 1 103 ? -2.645 1.394 -13.636 1.00 90.00 103 ASN A N 1
ATOM 771 C CA . ASN A 1 103 ? -3.721 2.262 -13.130 1.00 90.00 103 ASN A CA 1
ATOM 772 C C . ASN A 1 103 ? -4.744 1.534 -12.229 1.00 90.00 103 ASN A C 1
ATOM 774 O O . ASN A 1 103 ? -5.849 2.026 -12.001 1.00 90.00 103 ASN A O 1
ATOM 778 N N . ASN A 1 104 ? -4.382 0.362 -11.698 1.00 89.88 104 ASN A N 1
ATOM 779 C CA . ASN A 1 104 ? -5.198 -0.389 -10.747 1.00 89.88 104 ASN A CA 1
ATOM 780 C C . ASN A 1 104 ? -4.952 0.087 -9.303 1.00 89.88 104 ASN A C 1
ATOM 782 O O . ASN A 1 104 ? -3.854 0.556 -8.988 1.00 89.88 104 ASN A O 1
ATOM 786 N N . PRO A 1 105 ? -5.926 -0.078 -8.389 1.00 92.81 105 PRO A N 1
ATOM 787 C CA . PRO A 1 105 ? -5.686 0.117 -6.965 1.00 92.81 105 PRO A CA 1
ATOM 788 C C . PRO A 1 105 ? -4.672 -0.903 -6.424 1.00 92.81 105 PRO A C 1
ATOM 790 O O . PRO A 1 105 ? -4.635 -2.068 -6.839 1.00 92.81 105 PRO A O 1
ATOM 793 N N . TYR A 1 106 ? -3.878 -0.463 -5.449 1.00 94.69 106 TYR A N 1
ATOM 794 C CA . TYR A 1 106 ? -2.953 -1.319 -4.709 1.00 94.69 106 TYR A CA 1
ATOM 795 C C . TYR A 1 106 ? -3.677 -2.486 -4.019 1.00 94.69 106 TYR A C 1
ATOM 797 O O . TYR A 1 106 ? -4.862 -2.395 -3.684 1.00 94.69 106 TYR A O 1
ATOM 805 N N . ALA A 1 107 ? -2.978 -3.610 -3.844 1.00 95.06 107 ALA A N 1
ATOM 806 C CA . ALA A 1 107 ? -3.549 -4.789 -3.204 1.00 95.06 107 ALA A CA 1
ATOM 807 C C . ALA A 1 107 ? -3.843 -4.459 -1.738 1.00 95.06 107 ALA A C 1
ATOM 809 O O . ALA A 1 107 ? -2.967 -3.964 -1.038 1.00 95.06 107 ALA A O 1
ATOM 810 N N . TYR A 1 108 ? -5.070 -4.700 -1.276 1.00 96.00 108 TYR A N 1
ATOM 811 C CA . TYR A 1 108 ? -5.472 -4.430 0.103 1.00 96.00 108 TYR A CA 1
ATOM 812 C C . TYR A 1 108 ? -6.357 -5.549 0.628 1.00 96.00 108 TYR A C 1
ATOM 814 O O . TYR A 1 108 ? -7.408 -5.852 0.056 1.00 96.00 108 TYR A O 1
ATOM 822 N N . ALA A 1 109 ? -5.937 -6.117 1.751 1.00 95.81 109 ALA A N 1
ATOM 823 C CA . ALA A 1 109 ? -6.647 -7.137 2.488 1.00 95.81 109 ALA A CA 1
ATOM 824 C C . ALA A 1 109 ? -6.783 -6.728 3.956 1.00 95.81 109 ALA A C 1
ATOM 826 O O . ALA A 1 109 ? -5.860 -6.183 4.559 1.00 95.81 109 ALA A O 1
ATOM 827 N N . VAL A 1 110 ? -7.927 -7.043 4.558 1.00 96.50 110 VAL A N 1
ATOM 828 C CA . VAL A 1 110 ? -8.210 -6.753 5.971 1.00 96.50 110 VAL A CA 1
ATOM 829 C C . VAL A 1 110 ? -8.917 -7.939 6.619 1.00 96.50 110 VAL A C 1
ATOM 831 O O . VAL A 1 110 ? -9.762 -8.585 5.990 1.00 96.50 110 VAL A O 1
ATOM 834 N N . ASN A 1 111 ? -8.555 -8.278 7.857 1.00 95.31 111 ASN A N 1
ATOM 835 C CA . ASN A 1 111 ? -9.193 -9.386 8.568 1.00 95.31 111 ASN A CA 1
ATOM 836 C C . ASN A 1 111 ? -10.662 -9.063 8.916 1.00 95.31 111 ASN A C 1
ATOM 838 O O . ASN A 1 111 ? -11.064 -7.902 8.983 1.00 95.31 111 ASN A O 1
ATOM 842 N N . GLN A 1 112 ? -11.490 -10.086 9.162 1.00 93.75 112 GLN A N 1
ATOM 843 C CA . GLN A 1 112 ? -12.913 -9.890 9.498 1.00 93.75 112 GLN A CA 1
ATOM 844 C C . GLN A 1 112 ? -13.159 -8.969 10.708 1.00 93.75 112 GLN A C 1
ATOM 846 O O . GLN A 1 112 ? -14.221 -8.359 10.778 1.00 93.75 112 GLN A O 1
ATOM 851 N N . ALA A 1 113 ? -12.199 -8.873 11.633 1.00 93.06 113 ALA A N 1
ATOM 852 C CA . ALA A 1 113 ? -12.273 -8.028 12.823 1.00 93.06 113 ALA A CA 1
ATOM 853 C C . ALA A 1 113 ? -11.761 -6.589 12.607 1.00 93.06 113 ALA A C 1
ATOM 855 O O . ALA A 1 113 ? -11.793 -5.806 13.548 1.00 93.06 113 ALA A O 1
ATOM 856 N N . GLN A 1 114 ? -11.255 -6.252 11.414 1.00 95.19 114 GLN A N 1
ATOM 857 C CA . GLN A 1 114 ? -10.665 -4.946 11.083 1.00 95.19 114 GLN A CA 1
ATOM 858 C C . GLN A 1 114 ? -9.491 -4.520 11.994 1.00 95.19 114 GLN A C 1
ATOM 860 O O . GLN A 1 114 ? -9.136 -3.347 12.084 1.00 95.19 114 GLN A O 1
ATOM 865 N N . THR A 1 115 ? -8.823 -5.492 12.622 1.00 94.69 115 THR A N 1
ATOM 866 C CA . THR A 1 115 ? -7.668 -5.300 13.515 1.00 94.69 115 THR A CA 1
ATOM 867 C C . THR A 1 115 ? -6.314 -5.519 12.837 1.00 94.69 115 THR A C 1
ATOM 869 O O . THR A 1 115 ? -5.287 -5.160 13.410 1.00 94.69 115 THR A O 1
ATOM 872 N N . VAL A 1 116 ? -6.283 -6.104 11.634 1.00 95.06 116 VAL A N 1
ATOM 873 C CA . VAL A 1 116 ? -5.056 -6.372 10.862 1.00 95.06 116 VAL A CA 1
ATOM 874 C C . VAL A 1 116 ? -5.301 -6.072 9.386 1.00 95.06 116 VAL A C 1
ATOM 876 O O . VAL A 1 116 ? -6.247 -6.621 8.814 1.00 95.06 116 VAL A O 1
ATOM 879 N N . TYR A 1 117 ? -4.428 -5.271 8.769 1.00 95.81 117 TYR A N 1
ATOM 880 C CA . TYR A 1 117 ? -4.368 -5.097 7.315 1.00 95.81 117 TYR A CA 1
ATOM 881 C C . TYR A 1 117 ? -3.090 -5.693 6.717 1.00 95.81 117 TYR A C 1
ATOM 883 O O . TYR A 1 117 ? -2.087 -5.908 7.402 1.00 95.81 117 TYR A O 1
ATOM 891 N N . HIS A 1 118 ? -3.158 -5.917 5.411 1.00 95.50 118 HIS A N 1
ATOM 892 C CA . HIS A 1 118 ? -2.075 -6.308 4.524 1.00 95.50 118 HIS A CA 1
ATOM 893 C C . HIS A 1 118 ? -2.243 -5.505 3.220 1.00 95.50 118 HIS A C 1
ATOM 895 O O . HIS A 1 118 ? -3.333 -5.497 2.645 1.00 95.50 118 HIS A O 1
ATOM 901 N N . LEU A 1 119 ? -1.219 -4.758 2.807 1.00 96.31 119 LEU A N 1
ATOM 902 C CA . LEU A 1 119 ? -1.268 -3.776 1.716 1.00 96.31 119 LEU A CA 1
ATOM 903 C C . LEU A 1 119 ? -0.036 -3.945 0.816 1.00 96.31 119 LEU A C 1
ATOM 905 O O . LEU A 1 119 ? 1.066 -3.868 1.335 1.00 96.31 119 LEU A O 1
ATOM 909 N N . GLY A 1 120 ? -0.176 -4.116 -0.501 1.00 94.69 120 GLY A N 1
ATOM 910 C CA . GLY A 1 120 ? 0.966 -4.467 -1.357 1.00 94.69 120 GLY A CA 1
ATOM 911 C C . GLY A 1 120 ? 0.934 -3.956 -2.798 1.00 94.69 120 GLY A C 1
ATOM 912 O O . GLY A 1 120 ? -0.111 -3.592 -3.348 1.00 94.69 120 GLY A O 1
ATOM 913 N N . ALA A 1 121 ? 2.111 -3.959 -3.424 1.00 93.56 121 ALA A N 1
ATOM 914 C CA . ALA A 1 121 ? 2.346 -3.591 -4.818 1.00 93.56 121 ALA A CA 1
ATOM 915 C C . ALA A 1 121 ? 3.291 -4.596 -5.492 1.00 93.56 121 ALA A C 1
ATOM 917 O O . ALA A 1 121 ? 4.249 -5.064 -4.887 1.00 93.56 121 ALA A O 1
ATOM 918 N N . THR A 1 122 ? 3.043 -4.918 -6.763 1.00 92.31 122 THR A N 1
ATOM 919 C CA . THR A 1 122 ? 3.992 -5.731 -7.542 1.00 92.31 122 THR A CA 1
ATOM 920 C C . THR A 1 122 ? 5.149 -4.849 -7.995 1.00 92.31 122 THR A C 1
ATOM 922 O O . THR A 1 122 ? 4.908 -3.855 -8.679 1.00 92.31 122 THR A O 1
ATOM 925 N N . LEU A 1 123 ? 6.381 -5.207 -7.641 1.00 90.25 123 LEU A N 1
ATOM 926 C CA . LEU A 1 123 ? 7.587 -4.542 -8.132 1.00 90.25 123 LEU A CA 1
ATOM 927 C C . LEU A 1 123 ? 8.112 -5.255 -9.389 1.00 90.25 123 LEU A C 1
ATOM 929 O O . LEU A 1 123 ? 7.821 -6.428 -9.627 1.00 90.25 123 LEU A O 1
ATOM 933 N N . ASN A 1 124 ? 8.864 -4.541 -10.225 1.00 86.62 124 ASN A N 1
ATOM 934 C CA . ASN A 1 124 ? 9.401 -5.043 -11.496 1.00 86.62 124 ASN A CA 1
ATOM 935 C C . ASN A 1 124 ? 10.903 -5.362 -11.445 1.00 86.62 124 ASN A C 1
ATOM 937 O O . ASN A 1 124 ? 11.387 -6.153 -12.252 1.00 86.62 124 ASN A O 1
ATOM 941 N N . THR A 1 125 ? 11.655 -4.676 -10.581 1.00 81.81 125 THR A N 1
ATOM 942 C CA . THR A 1 125 ? 13.130 -4.642 -10.615 1.00 81.81 125 THR A CA 1
ATOM 943 C C . THR A 1 125 ? 13.812 -4.649 -9.252 1.00 81.81 125 THR A C 1
ATOM 945 O O . THR A 1 125 ? 15.011 -4.925 -9.190 1.00 81.81 125 THR A O 1
ATOM 948 N N . LEU A 1 126 ? 13.080 -4.335 -8.183 1.00 75.31 126 LEU A N 1
ATOM 949 C CA . LEU A 1 126 ? 13.537 -4.494 -6.805 1.00 75.31 126 LEU A CA 1
ATOM 950 C C . LEU A 1 126 ? 13.055 -5.845 -6.273 1.00 75.31 126 LEU A C 1
ATOM 952 O O . LEU A 1 126 ? 11.903 -6.208 -6.497 1.00 75.31 126 LEU A O 1
ATOM 956 N N . SER A 1 127 ? 13.918 -6.566 -5.559 1.00 69.81 127 SER A N 1
ATOM 957 C CA . SER A 1 127 ? 13.514 -7.743 -4.781 1.00 69.81 127 SER A CA 1
ATOM 958 C C . SER A 1 127 ? 13.165 -7.359 -3.341 1.00 69.81 127 SER A C 1
ATOM 960 O O . SER A 1 127 ? 13.668 -6.354 -2.833 1.00 69.81 127 SER A O 1
ATOM 962 N N . SER A 1 128 ? 12.376 -8.191 -2.652 1.00 60.62 128 SER A N 1
ATOM 963 C CA . SER A 1 128 ? 12.007 -8.002 -1.236 1.00 60.62 128 SER A CA 1
ATOM 964 C C . SER A 1 128 ? 13.213 -7.730 -0.323 1.00 60.62 128 SER A C 1
ATOM 966 O O . SER A 1 128 ? 13.190 -6.833 0.514 1.00 60.62 128 SER A O 1
ATOM 968 N N . GLN A 1 129 ? 14.351 -8.391 -0.575 1.00 62.03 129 GLN A N 1
ATOM 969 C CA . GLN A 1 129 ? 15.620 -8.170 0.143 1.00 62.03 129 GLN A CA 1
ATOM 970 C C . GLN A 1 129 ? 16.178 -6.734 0.059 1.00 62.03 129 GLN A C 1
ATOM 972 O O . GLN A 1 129 ? 17.070 -6.380 0.832 1.00 62.03 129 GLN A O 1
ATOM 977 N N . GLN A 1 130 ? 15.706 -5.912 -0.881 1.00 66.50 130 GLN A N 1
ATOM 978 C CA . GLN A 1 130 ? 16.095 -4.507 -1.040 1.00 66.50 130 GLN A CA 1
ATOM 979 C C . GLN A 1 130 ? 15.094 -3.533 -0.400 1.00 66.50 130 GLN A C 1
ATOM 981 O O . GLN A 1 130 ? 15.381 -2.338 -0.321 1.00 66.50 130 GLN A O 1
ATOM 986 N N . ALA A 1 131 ? 13.943 -4.025 0.060 1.00 71.62 131 ALA A N 1
ATOM 987 C CA . ALA A 1 131 ? 12.858 -3.237 0.620 1.00 71.62 131 ALA A CA 1
ATOM 988 C C . ALA A 1 131 ? 12.684 -3.595 2.115 1.00 71.62 131 ALA A C 1
ATOM 990 O O . ALA A 1 131 ? 11.964 -4.526 2.450 1.00 71.62 131 ALA A O 1
ATOM 991 N N . PRO A 1 132 ? 13.333 -2.875 3.054 1.00 74.75 132 PRO A N 1
ATOM 992 C CA . PRO A 1 132 ? 13.488 -3.309 4.456 1.00 74.75 132 PRO A CA 1
ATOM 993 C C . PRO A 1 132 ? 12.194 -3.341 5.291 1.00 74.75 132 PRO A C 1
ATOM 995 O O . PRO A 1 132 ? 12.228 -3.731 6.455 1.00 74.75 132 PRO A O 1
ATOM 998 N N . ASP A 1 133 ? 11.084 -2.912 4.695 1.00 86.75 133 ASP A N 1
ATOM 999 C CA . ASP A 1 133 ? 9.747 -2.831 5.283 1.00 86.75 133 ASP A CA 1
ATOM 1000 C C . ASP A 1 133 ? 8.806 -3.953 4.803 1.00 86.75 133 ASP A C 1
ATOM 1002 O O . ASP A 1 133 ? 7.646 -3.970 5.221 1.00 86.75 133 ASP A O 1
ATOM 1006 N N . ASP A 1 134 ? 9.288 -4.826 3.910 1.00 90.44 134 ASP A N 1
ATOM 1007 C CA . ASP A 1 134 ? 8.537 -5.946 3.332 1.00 90.44 134 ASP A CA 1
ATOM 1008 C C . ASP A 1 134 ? 8.214 -6.992 4.408 1.00 90.44 134 ASP A C 1
ATOM 1010 O O . ASP A 1 134 ? 9.077 -7.331 5.227 1.00 90.44 134 ASP A O 1
ATOM 1014 N N . ALA A 1 135 ? 6.974 -7.484 4.449 1.00 91.44 135 ALA A N 1
ATOM 1015 C CA . ALA A 1 135 ? 6.508 -8.366 5.521 1.00 91.44 135 ALA A CA 1
ATOM 1016 C C . ALA A 1 135 ? 6.299 -9.836 5.105 1.00 91.44 135 ALA A C 1
ATOM 1018 O O . ALA A 1 135 ? 5.966 -10.647 5.980 1.00 91.44 135 ALA A O 1
ATOM 1019 N N . ASP A 1 136 ? 6.502 -10.180 3.823 1.00 91.38 136 ASP A N 1
ATOM 1020 C CA . ASP A 1 136 ? 6.315 -11.518 3.227 1.00 91.38 136 ASP A CA 1
ATOM 1021 C C . ASP A 1 136 ? 4.969 -12.183 3.635 1.00 91.38 136 ASP A C 1
ATOM 1023 O O . ASP A 1 136 ? 4.862 -13.402 3.825 1.00 91.38 136 ASP A O 1
ATOM 1027 N N . TYR A 1 137 ? 3.912 -11.397 3.861 1.00 92.12 137 TYR A N 1
ATOM 1028 C CA . TYR A 1 137 ? 2.750 -11.843 4.624 1.00 92.12 137 TYR A CA 1
ATOM 1029 C C . TYR A 1 137 ? 1.688 -12.539 3.767 1.00 92.12 137 TYR A C 1
ATOM 1031 O O . TYR A 1 137 ? 1.027 -11.948 2.920 1.00 92.12 137 TYR A O 1
ATOM 1039 N N . ASN A 1 138 ? 1.421 -13.817 4.039 1.00 92.75 138 ASN A N 1
ATOM 1040 C CA . ASN A 1 138 ? 0.385 -14.550 3.314 1.00 92.75 138 ASN A CA 1
ATOM 1041 C C . ASN A 1 138 ? -1.012 -14.403 3.957 1.00 92.75 138 ASN A C 1
ATOM 1043 O O . ASN A 1 138 ? -1.420 -15.208 4.803 1.00 92.75 138 ASN A O 1
ATOM 1047 N N . SER A 1 139 ? -1.781 -13.406 3.501 1.00 92.75 139 SER A N 1
ATOM 1048 C CA . SER A 1 139 ? -3.179 -13.192 3.906 1.00 92.75 139 SER A CA 1
ATOM 1049 C C . SER A 1 139 ? -4.211 -13.978 3.086 1.00 92.75 139 SER A C 1
ATOM 1051 O O . SER A 1 139 ? -5.408 -13.843 3.337 1.00 92.75 139 SER A O 1
ATOM 1053 N N . THR A 1 140 ? -3.796 -14.850 2.153 1.00 91.19 140 THR A N 1
ATOM 1054 C CA . THR A 1 140 ? -4.706 -15.886 1.609 1.00 91.19 140 THR A CA 1
ATOM 1055 C C . THR A 1 140 ? -5.108 -16.896 2.690 1.00 91.19 140 THR A C 1
ATOM 1057 O O . THR A 1 140 ? -6.143 -17.555 2.583 1.00 91.19 140 THR A O 1
ATOM 1060 N N . THR A 1 141 ? -4.304 -16.992 3.757 1.00 81.94 141 THR A N 1
ATOM 1061 C CA . THR A 1 141 ? -4.588 -17.794 4.946 1.00 81.94 141 THR A CA 1
ATOM 1062 C C . THR A 1 141 ? -5.197 -16.944 6.066 1.00 81.94 141 THR A C 1
ATOM 1064 O O . THR A 1 141 ? -4.824 -15.794 6.292 1.00 81.94 141 THR A O 1
ATOM 1067 N N . GLY A 1 142 ? -6.155 -17.524 6.795 1.00 73.00 142 GLY A N 1
ATOM 1068 C CA . GLY A 1 142 ? -6.955 -16.795 7.780 1.00 73.00 142 GLY A CA 1
ATOM 1069 C C . GLY A 1 142 ? -8.080 -15.962 7.151 1.00 73.00 142 GLY A C 1
ATOM 1070 O O . GLY A 1 142 ? -8.189 -15.815 5.938 1.00 73.00 142 GLY A O 1
ATOM 1071 N N . SER A 1 143 ? -8.973 -15.439 7.992 1.00 87.94 143 SER A N 1
ATOM 1072 C CA . SER A 1 143 ? -10.223 -14.800 7.553 1.00 87.94 143 SER A CA 1
ATOM 1073 C C . SER A 1 143 ? -10.030 -13.352 7.079 1.00 87.94 143 SER A C 1
ATOM 1075 O O . SER A 1 143 ? -10.549 -12.420 7.701 1.00 87.94 143 SER A O 1
ATOM 1077 N N . PHE A 1 144 ? -9.290 -13.155 5.987 1.00 93.81 144 PHE A N 1
ATOM 1078 C CA . PHE A 1 144 ? -9.124 -11.865 5.313 1.00 93.81 144 PHE A CA 1
ATOM 1079 C C . PHE A 1 144 ? -10.126 -11.670 4.170 1.00 93.81 144 PHE A C 1
ATOM 1081 O O . PHE A 1 144 ? -10.468 -12.595 3.434 1.00 93.81 144 PHE A O 1
ATOM 1088 N N . ARG A 1 145 ? -10.586 -10.429 4.000 1.00 93.56 145 ARG A N 1
ATOM 1089 C CA . ARG A 1 145 ? -11.228 -9.953 2.769 1.00 93.56 145 ARG A CA 1
ATOM 1090 C C . ARG A 1 145 ? -10.123 -9.675 1.750 1.00 93.56 145 ARG A C 1
ATOM 1092 O O . ARG A 1 145 ? -9.125 -9.076 2.131 1.00 93.56 145 ARG A O 1
ATOM 1099 N N . SER A 1 146 ? -10.304 -10.094 0.496 1.00 92.38 146 SER A N 1
ATOM 1100 C CA . SER A 1 146 ? -9.356 -9.844 -0.610 1.00 92.38 146 SER A CA 1
ATOM 1101 C C . SER A 1 146 ? -7.907 -10.292 -0.343 1.00 92.38 146 SER A C 1
ATOM 1103 O O . SER A 1 146 ? -6.966 -9.631 -0.770 1.00 92.38 146 SER A O 1
ATOM 1105 N N . GLY A 1 147 ? -7.725 -11.400 0.387 1.00 92.12 147 GLY A N 1
ATOM 1106 C CA . GLY A 1 147 ? -6.408 -11.908 0.781 1.00 92.12 147 GLY A CA 1
ATOM 1107 C C . GLY A 1 147 ? -5.482 -12.247 -0.394 1.00 92.12 147 GLY A C 1
ATOM 1108 O O . GLY A 1 147 ? -5.928 -12.812 -1.392 1.00 92.12 147 GLY A O 1
ATOM 1109 N N . PHE A 1 148 ? -4.194 -11.933 -0.246 1.00 93.00 148 PHE A N 1
ATOM 1110 C CA . PHE A 1 148 ? -3.133 -12.181 -1.229 1.00 93.00 148 PHE A CA 1
ATOM 1111 C C . PHE A 1 148 ? -1.843 -12.659 -0.540 1.00 93.00 148 PHE A C 1
ATOM 1113 O O . PHE A 1 148 ? -1.763 -12.688 0.690 1.00 93.00 148 PHE A O 1
ATOM 1120 N N . ASP A 1 149 ? -0.861 -13.100 -1.326 1.00 91.62 149 ASP A N 1
ATOM 1121 C CA . ASP A 1 149 ? 0.400 -13.662 -0.832 1.00 91.62 149 ASP A CA 1
ATOM 1122 C C . ASP A 1 149 ? 1.543 -12.647 -0.967 1.00 91.62 149 ASP A C 1
ATOM 1124 O O . ASP A 1 149 ? 2.028 -12.415 -2.075 1.00 91.62 149 ASP A O 1
ATOM 1128 N N . GLY A 1 150 ? 1.958 -12.046 0.152 1.00 89.94 150 GLY A N 1
ATOM 1129 C CA . GLY A 1 150 ? 3.084 -11.110 0.214 1.00 89.94 150 GLY A CA 1
ATOM 1130 C C . GLY A 1 150 ? 4.418 -11.740 -0.195 1.00 89.94 150 GLY A C 1
ATOM 1131 O O . GLY A 1 150 ? 5.222 -11.101 -0.859 1.00 89.94 150 GLY A O 1
ATOM 1132 N N . SER A 1 151 ? 4.604 -13.038 0.070 1.00 88.69 151 SER A N 1
ATOM 1133 C CA . SER A 1 151 ? 5.798 -13.794 -0.350 1.00 88.69 151 SER A CA 1
ATOM 1134 C C . SER A 1 151 ? 5.778 -14.223 -1.830 1.00 88.69 151 SER A C 1
ATOM 1136 O O . SER A 1 151 ? 6.697 -14.885 -2.322 1.00 88.69 151 SER A O 1
ATOM 1138 N N . GLY A 1 152 ? 4.704 -13.894 -2.554 1.00 85.00 152 GLY A N 1
ATOM 1139 C CA . GLY A 1 152 ? 4.498 -14.284 -3.943 1.00 85.00 152 GLY A CA 1
ATOM 1140 C C . GLY A 1 152 ? 5.302 -13.449 -4.944 1.00 85.00 152 GLY A C 1
ATOM 1141 O O . GLY A 1 152 ? 5.752 -12.339 -4.671 1.00 85.00 152 GLY A O 1
ATOM 1142 N N . ALA A 1 153 ? 5.396 -13.942 -6.182 1.00 83.38 153 ALA A N 1
ATOM 1143 C CA . ALA A 1 153 ? 5.962 -13.164 -7.290 1.00 83.38 153 ALA A CA 1
ATOM 1144 C C . ALA A 1 153 ? 5.171 -11.870 -7.581 1.00 83.38 153 ALA A C 1
ATOM 1146 O O . ALA A 1 153 ? 5.705 -10.952 -8.194 1.00 83.38 153 ALA A O 1
ATOM 1147 N N . VAL A 1 154 ? 3.896 -11.801 -7.173 1.00 86.56 154 VAL A N 1
ATOM 1148 C CA . VAL A 1 154 ? 2.976 -10.686 -7.435 1.00 86.56 154 VAL A CA 1
ATOM 1149 C C . VAL A 1 154 ? 1.891 -10.589 -6.358 1.00 86.56 154 VAL A C 1
ATOM 1151 O O . VAL A 1 154 ? 1.368 -11.608 -5.912 1.00 86.56 154 VAL A O 1
ATOM 1154 N N . CYS A 1 155 ? 1.491 -9.369 -5.988 1.00 86.94 155 CYS A N 1
ATOM 1155 C CA . CYS A 1 155 ? 0.415 -9.151 -5.005 1.00 86.94 155 CYS A CA 1
ATOM 1156 C C . CYS A 1 155 ? -1.003 -9.287 -5.600 1.00 86.94 155 CYS A C 1
ATOM 1158 O O . CYS A 1 155 ? -1.982 -9.391 -4.868 1.00 86.94 155 CYS A O 1
ATOM 1160 N N . HIS A 1 156 ? -1.125 -9.258 -6.932 1.00 78.94 156 HIS A N 1
ATOM 1161 C CA . HIS A 1 156 ? -2.386 -9.371 -7.674 1.00 78.94 156 HIS A CA 1
ATOM 1162 C C . HIS A 1 156 ? -2.258 -10.467 -8.732 1.00 78.94 156 HIS A C 1
ATOM 1164 O O . HIS A 1 156 ? -1.311 -10.453 -9.513 1.00 78.94 156 HIS A O 1
ATOM 1170 N N . ALA A 1 157 ? -3.246 -11.360 -8.833 1.00 63.19 157 ALA A N 1
ATOM 1171 C CA . ALA A 1 157 ? -3.199 -12.541 -9.712 1.00 63.19 157 ALA A CA 1
ATOM 1172 C C . ALA A 1 157 ? -3.089 -12.252 -11.230 1.00 63.19 157 ALA A C 1
ATOM 1174 O O . ALA A 1 157 ? -2.835 -13.174 -12.001 1.00 63.19 157 ALA A O 1
ATOM 1175 N N . ASN A 1 158 ? -3.283 -10.997 -11.654 1.00 59.91 158 ASN A N 1
ATOM 1176 C CA . ASN A 1 158 ? -3.200 -10.557 -13.054 1.00 59.91 158 ASN A CA 1
ATOM 1177 C C . ASN A 1 158 ? -1.941 -9.731 -13.373 1.00 59.91 158 ASN A C 1
ATOM 1179 O O . ASN A 1 158 ? -1.712 -9.405 -14.536 1.00 59.91 158 ASN A O 1
ATOM 1183 N N . SER A 1 159 ? -1.122 -9.393 -12.375 1.00 59.44 159 SER A N 1
ATOM 1184 C CA . SER A 1 159 ? 0.251 -8.969 -12.639 1.00 59.44 159 SER A CA 1
ATOM 1185 C C . SER A 1 159 ? 1.058 -10.223 -12.972 1.00 59.44 159 SER A C 1
ATOM 1187 O O . SER A 1 159 ? 0.980 -11.194 -12.229 1.00 59.44 159 SER A O 1
ATOM 1189 N N . GLN A 1 160 ? 1.854 -10.219 -14.041 1.00 54.69 160 GLN A N 1
ATOM 1190 C CA . GLN A 1 160 ? 2.962 -11.165 -14.217 1.00 54.69 160 GLN A CA 1
ATOM 1191 C C . GLN A 1 160 ? 4.075 -10.505 -1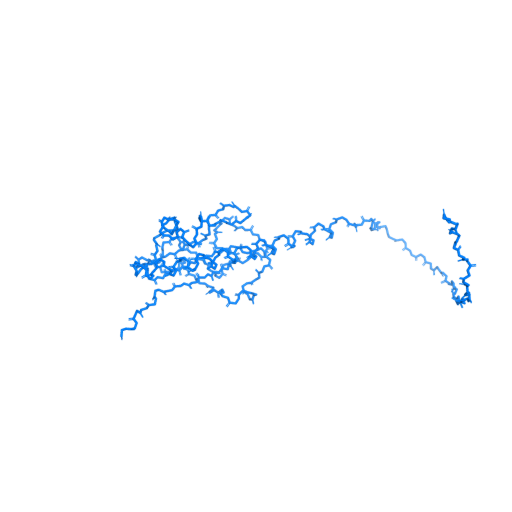5.029 1.00 54.69 160 GLN A C 1
ATOM 1193 O O . GLN A 1 160 ? 3.856 -10.076 -16.159 1.00 54.69 160 GLN A O 1
ATOM 1198 N N . SER A 1 161 ? 5.277 -10.470 -14.458 1.00 60.06 161 SER A N 1
ATOM 1199 C CA . SER A 1 161 ? 6.520 -10.192 -15.173 1.00 60.06 161 SER A CA 1
ATOM 1200 C C . SER A 1 161 ? 7.616 -11.106 -14.630 1.00 60.06 161 SER A C 1
ATOM 1202 O O . SER A 1 161 ? 7.646 -11.420 -13.437 1.00 60.06 161 SER A O 1
ATOM 1204 N N . SER A 1 162 ? 8.510 -11.571 -15.499 1.00 67.50 162 SER A N 1
ATOM 1205 C CA . SER A 1 162 ? 9.621 -12.437 -15.097 1.00 67.50 162 SER A CA 1
ATOM 1206 C C . SER A 1 162 ? 10.629 -11.639 -14.272 1.00 67.50 162 SER A C 1
ATOM 1208 O O . SER A 1 162 ? 11.315 -10.778 -14.815 1.00 67.50 162 SER A O 1
ATOM 1210 N N . GLY A 1 163 ? 10.728 -11.941 -12.977 1.00 74.25 163 GLY A N 1
ATOM 1211 C CA . GLY A 1 163 ? 11.570 -11.200 -12.029 1.00 74.25 163 GLY A CA 1
ATOM 1212 C C . GLY A 1 163 ? 10.811 -10.228 -11.121 1.00 74.25 163 GLY A C 1
ATOM 1213 O O . GLY A 1 163 ? 11.445 -9.612 -10.271 1.00 74.25 163 GLY A O 1
ATOM 1214 N N . SER A 1 164 ? 9.483 -10.122 -11.246 1.00 83.94 164 SER A N 1
ATOM 1215 C CA . SER A 1 164 ? 8.666 -9.428 -10.247 1.00 83.94 164 SER A CA 1
ATOM 1216 C C . SER A 1 164 ? 8.685 -10.128 -8.887 1.00 83.94 164 SER A C 1
ATOM 1218 O O . SER A 1 164 ? 8.734 -11.360 -8.809 1.00 83.94 164 SER A O 1
ATOM 1220 N N . THR A 1 165 ? 8.557 -9.327 -7.829 1.00 89.19 165 THR A N 1
ATOM 1221 C CA . THR A 1 165 ? 8.109 -9.774 -6.505 1.00 89.19 165 THR A CA 1
ATOM 1222 C C . THR A 1 165 ? 6.875 -8.975 -6.093 1.00 89.19 165 THR A C 1
ATOM 1224 O O . THR A 1 165 ? 6.647 -7.855 -6.567 1.00 89.19 165 THR A O 1
ATOM 1227 N N . CYS A 1 166 ? 6.063 -9.52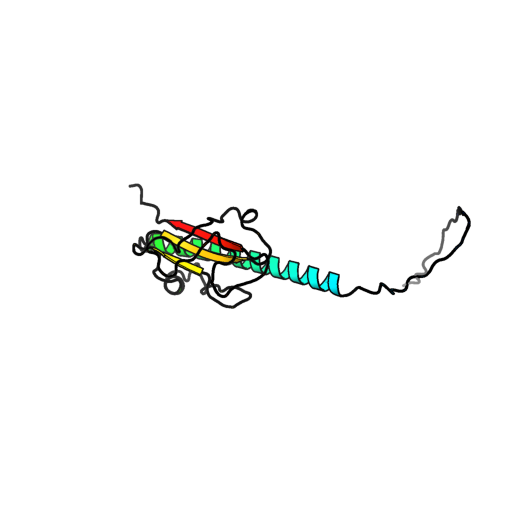3 -5.192 1.00 91.31 166 CYS A N 1
ATOM 1228 C CA . CYS A 1 166 ? 5.256 -8.670 -4.335 1.00 91.31 166 CYS A CA 1
ATOM 1229 C C . CYS A 1 166 ? 6.191 -7.883 -3.390 1.00 91.31 166 CYS A C 1
ATOM 1231 O O . CYS A 1 166 ? 7.337 -8.276 -3.165 1.00 91.31 166 CYS A O 1
ATOM 1233 N N . TYR A 1 167 ? 5.712 -6.736 -2.923 1.00 93.06 167 TYR A N 1
ATOM 1234 C CA . TYR A 1 167 ? 6.241 -5.984 -1.791 1.00 93.06 167 TYR A CA 1
ATOM 1235 C C . TYR A 1 167 ? 5.035 -5.596 -0.947 1.00 93.06 167 TYR A C 1
ATOM 1237 O O . TYR A 1 167 ? 4.105 -4.962 -1.473 1.00 93.06 167 TYR A O 1
ATOM 1245 N N . ASP A 1 168 ? 5.017 -6.000 0.320 1.00 94.31 168 ASP A N 1
ATOM 1246 C CA . ASP A 1 168 ? 3.864 -5.835 1.196 1.00 94.31 168 ASP A CA 1
ATOM 1247 C C . ASP A 1 168 ? 4.175 -5.156 2.531 1.00 94.31 168 ASP A C 1
ATOM 1249 O O . ASP A 1 168 ? 5.215 -5.336 3.157 1.00 94.31 168 ASP A O 1
ATOM 1253 N N . LEU A 1 169 ? 3.204 -4.366 2.975 1.00 95.19 169 LEU A N 1
ATOM 1254 C CA . LEU A 1 169 ? 3.158 -3.721 4.267 1.00 95.19 169 LEU A CA 1
ATOM 1255 C C . LEU A 1 169 ? 2.024 -4.348 5.079 1.00 95.19 169 LEU A C 1
ATOM 1257 O O . LEU A 1 169 ? 0.837 -4.192 4.767 1.00 95.19 169 LEU A O 1
ATOM 1261 N N . ARG A 1 170 ? 2.382 -4.973 6.196 1.00 94.69 170 ARG A N 1
ATOM 1262 C CA . ARG A 1 170 ? 1.430 -5.407 7.219 1.00 94.69 170 ARG A CA 1
ATOM 1263 C C . ARG A 1 170 ? 1.297 -4.364 8.329 1.00 94.69 170 ARG A C 1
ATOM 1265 O O . ARG A 1 170 ? 2.282 -3.760 8.750 1.00 94.69 170 ARG A O 1
ATOM 1272 N N . GLY A 1 171 ? 0.089 -4.214 8.869 1.00 94.50 171 GLY A N 1
ATOM 1273 C CA . GLY A 1 171 ? -0.152 -3.445 10.090 1.00 94.50 171 GLY A CA 1
ATOM 1274 C C . GLY A 1 171 ? -1.223 -4.064 10.981 1.00 94.50 171 GLY A C 1
ATOM 1275 O O . GLY A 1 171 ? -2.092 -4.811 10.528 1.00 94.50 171 GLY A O 1
ATOM 1276 N N . THR A 1 172 ? -1.141 -3.769 12.274 1.00 94.31 172 THR A N 1
ATOM 1277 C CA . THR A 1 172 ? -2.063 -4.244 13.312 1.00 94.31 172 THR A CA 1
ATOM 1278 C C . THR A 1 172 ? -2.491 -3.065 14.167 1.00 94.31 172 THR A C 1
ATOM 1280 O O . THR A 1 172 ? -1.631 -2.262 14.528 1.00 94.31 172 THR A O 1
ATOM 1283 N N . VAL A 1 173 ? -3.766 -2.986 14.559 1.00 90.44 173 VAL A N 1
ATOM 1284 C CA . VAL A 1 173 ? -4.204 -1.950 15.503 1.00 90.44 173 VAL A CA 1
ATOM 1285 C C . VAL A 1 173 ? -3.403 -2.086 16.793 1.00 90.44 173 VAL A C 1
ATOM 1287 O O . VAL A 1 173 ? -3.377 -3.151 17.415 1.00 90.44 173 VAL A O 1
ATOM 1290 N N . SER A 1 174 ? -2.721 -1.014 17.186 1.00 75.88 174 SER A N 1
ATOM 1291 C CA . SER A 1 174 ? -2.036 -0.958 18.472 1.00 75.88 174 SER A CA 1
ATOM 1292 C C . SER A 1 174 ? -3.076 -1.099 19.575 1.00 75.88 174 SER A C 1
ATOM 1294 O O . SER A 1 174 ? -3.929 -0.228 19.742 1.00 75.88 174 SER A O 1
ATOM 1296 N N . ALA A 1 175 ? -3.017 -2.192 20.337 1.00 57.53 175 ALA A N 1
ATOM 1297 C CA . ALA A 1 175 ? -3.813 -2.317 21.548 1.00 57.53 175 ALA A CA 1
ATOM 1298 C C . ALA A 1 175 ? -3.416 -1.174 22.495 1.00 57.53 175 ALA A C 1
ATOM 1300 O O . ALA A 1 175 ? -2.268 -1.118 22.937 1.00 57.53 175 ALA A O 1
ATOM 1301 N N . SER A 1 176 ? -4.342 -0.247 22.758 1.00 49.12 176 SER A N 1
ATOM 1302 C CA . SER A 1 176 ? -4.074 0.922 23.598 1.00 49.12 176 SER A CA 1
ATOM 1303 C C . SER A 1 176 ? -3.675 0.472 25.001 1.00 49.12 176 SER A C 1
ATOM 1305 O O . SER A 1 176 ? -4.500 -0.049 2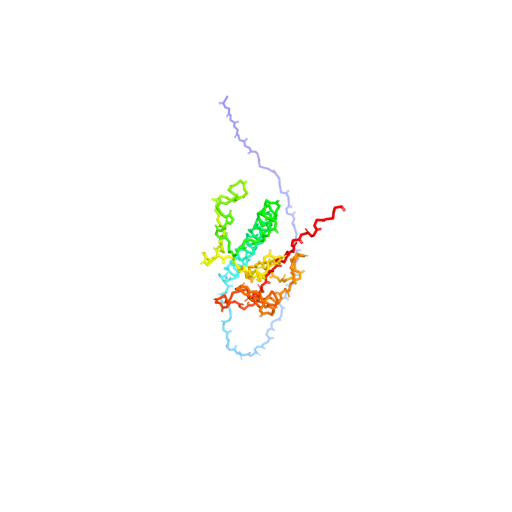5.754 1.00 49.12 176 SER A O 1
ATOM 1307 N N . ALA A 1 177 ? -2.400 0.660 25.339 1.00 40.81 177 ALA A N 1
ATOM 1308 C CA . ALA A 1 177 ? -1.894 0.458 26.685 1.00 40.81 177 ALA A CA 1
ATOM 1309 C C . ALA A 1 177 ? -2.357 1.632 27.561 1.00 40.81 177 ALA A C 1
ATOM 1311 O O . ALA A 1 177 ? -1.765 2.710 27.518 1.00 40.81 177 ALA A O 1
ATOM 1312 N N . ASN A 1 178 ? -3.453 1.407 28.291 1.00 37.28 178 ASN A N 1
ATOM 1313 C CA . ASN A 1 178 ? -3.955 2.292 29.349 1.00 37.28 178 ASN A CA 1
ATOM 1314 C C . ASN A 1 178 ? -3.050 2.258 30.590 1.00 37.28 178 ASN A C 1
ATOM 1316 O O . ASN A 1 178 ? -2.533 1.157 30.895 1.00 37.28 178 ASN A O 1
#

Radius of gyration: 29.33 Å; chains: 1; bounding box: 72×72×72 Å

Foldseek 3Di:
DDDDDDDDDDDDDDDDDDDDDDDDDDDDDDDDDDDDDDVVVVVVVVLVVLVVLQVVQVVLVVLLVVLQLVVCVVPVFGDLDSQVSVVPVCVSDVHRDARPPPRHGWQWKAAPVRFKIKTKFKGANDDLVRVVQFDQDFQVPHRIDRTAGSVAQGRDPPDDDDPIHMGMHMDGRPPDDD

Secondary structure (DSSP, 8-state):
-------------------------------------HHHHHHHHHHHHHHHHHHHHHHHHHHHHHHHHHHHHHHSS--SSGGGHHHH-TTT-SS--B-TTT-PBPEEEEETTSSEEEEEEEESS--GGG-TT----BTTSSSEET--BTTSS-SSTT---TT-EEEEEEEE------

Sequence (178 aa):
ADAFGFNTTDDPEITQSTSTDNGATATTTDNTQSTSTDQNTTDSNQQADARRQDQLRINDLQQLRVALQSYTNETGSYPANLNELASSQSDILSGLPTDPQTNNPYAYAVNQAQTVYHLGATLNTLSSQQAPDDADYNSTTGSFRSGFDGSGAVCHANSQSSGSTCYDLRGTVSASAN

pLDDT: mean 76.22, std 21.94, range [28.23, 96.5]